Protein AF-A0A351VDF7-F1 (afdb_monomer_lite)

Sequence (121 aa):
MKLGEQGVTYLSFPPNFQTAENKAMGYVVDRQMKKLLAMVRKISVWSDLDKVEPRYFDFLAASLRAPYYSSEYDDDIRLGILKRTLQTYMFSGTVLAEEELLKNIFADAEFIPWYQYGGKP

Structure (mmCIF, N/CA/C/O backbone):
data_AF-A0A351VDF7-F1
#
_entry.id   AF-A0A351VDF7-F1
#
loop_
_atom_site.group_PDB
_atom_site.id
_atom_site.type_symbol
_atom_site.label_atom_id
_atom_site.label_alt_id
_atom_site.label_comp_id
_atom_site.label_asym_id
_atom_site.label_entity_id
_atom_site.label_seq_id
_atom_site.pdbx_PDB_ins_code
_atom_site.Cartn_x
_atom_site.Cartn_y
_atom_site.Cartn_z
_atom_site.occupancy
_atom_site.B_iso_or_equiv
_atom_site.auth_seq_id
_atom_site.auth_comp_id
_atom_site.auth_asym_id
_atom_site.auth_atom_id
_atom_site.pdbx_PDB_model_num
ATOM 1 N N . MET A 1 1 ? 20.947 14.561 -15.119 1.00 62.25 1 MET A N 1
ATOM 2 C CA . MET A 1 1 ? 20.953 13.297 -15.877 1.00 62.25 1 MET A CA 1
ATOM 3 C C . MET A 1 1 ? 20.440 12.193 -14.964 1.00 62.25 1 MET A C 1
ATOM 5 O O . MET A 1 1 ? 21.002 12.042 -13.885 1.00 62.25 1 MET A O 1
ATOM 9 N N . LYS A 1 2 ? 19.342 11.507 -15.305 1.00 73.19 2 LYS A N 1
ATOM 10 C CA . LYS A 1 2 ? 18.779 10.434 -14.460 1.00 73.19 2 LYS A CA 1
ATOM 11 C C . LYS A 1 2 ? 19.166 9.064 -15.012 1.00 73.19 2 LYS A C 1
ATOM 13 O O . LYS A 1 2 ? 19.184 8.866 -16.221 1.00 73.19 2 LYS A O 1
ATOM 18 N N . LEU A 1 3 ? 19.450 8.108 -14.127 1.00 74.00 3 LEU A N 1
ATOM 19 C CA . LEU A 1 3 ? 19.733 6.720 -14.511 1.00 74.00 3 LEU A CA 1
ATOM 20 C C . LEU A 1 3 ? 18.592 6.147 -15.373 1.00 74.00 3 LEU A C 1
ATOM 22 O O . LEU A 1 3 ? 17.420 6.252 -15.008 1.00 74.00 3 LEU A O 1
ATOM 26 N N . GLY A 1 4 ? 18.943 5.541 -16.512 1.00 73.38 4 GLY A N 1
ATOM 27 C CA . GLY A 1 4 ? 17.996 4.938 -17.459 1.00 73.38 4 GLY A CA 1
ATOM 28 C C . GLY A 1 4 ? 17.401 5.888 -18.511 1.00 73.38 4 GLY A C 1
ATOM 29 O O . GLY A 1 4 ? 16.558 5.457 -19.303 1.00 73.38 4 GLY A O 1
ATOM 30 N N . GLU A 1 5 ? 17.802 7.164 -18.546 1.00 85.19 5 GLU A N 1
ATOM 31 C CA . GLU A 1 5 ? 17.578 8.022 -19.721 1.00 85.19 5 GLU A CA 1
ATOM 32 C C . GLU A 1 5 ? 18.505 7.592 -20.873 1.00 85.19 5 GLU A C 1
ATOM 34 O O . GLU A 1 5 ? 19.576 7.034 -20.648 1.00 85.19 5 GLU A O 1
ATOM 39 N N . GLN A 1 6 ? 18.091 7.807 -22.124 1.00 79.75 6 GLN A N 1
ATOM 40 C CA . GLN A 1 6 ? 18.901 7.400 -23.275 1.00 79.75 6 GLN A CA 1
ATOM 41 C C . GLN A 1 6 ? 20.182 8.234 -23.376 1.00 79.75 6 GLN A C 1
ATOM 43 O O . GLN A 1 6 ? 20.129 9.462 -23.385 1.00 79.75 6 GLN A O 1
ATOM 48 N N . GLY A 1 7 ? 21.321 7.555 -23.515 1.00 80.06 7 GLY A N 1
ATOM 49 C CA . GLY A 1 7 ? 22.633 8.178 -23.691 1.00 80.06 7 GLY A CA 1
ATOM 50 C C . GLY A 1 7 ? 23.372 8.450 -22.381 1.00 80.06 7 GLY A C 1
ATOM 51 O O . GLY A 1 7 ? 24.498 8.939 -22.422 1.00 80.06 7 GLY A O 1
ATOM 52 N N . VAL A 1 8 ? 22.783 8.101 -21.234 1.00 86.19 8 VAL A N 1
ATOM 53 C CA . VAL A 1 8 ? 23.384 8.273 -19.902 1.00 86.19 8 VAL A CA 1
ATOM 54 C C . VAL A 1 8 ? 24.588 7.385 -19.728 1.00 86.19 8 VAL A C 1
ATOM 56 O O . VAL A 1 8 ? 25.675 7.867 -19.415 1.00 86.19 8 VAL A O 1
ATOM 59 N N . THR A 1 9 ? 24.409 6.097 -19.998 1.00 85.69 9 THR A N 1
ATOM 60 C CA . THR A 1 9 ? 25.499 5.135 -19.883 1.00 85.69 9 THR A CA 1
ATOM 61 C C . THR A 1 9 ? 26.621 5.474 -20.864 1.00 85.69 9 THR A C 1
ATOM 63 O O . THR A 1 9 ? 27.792 5.419 -20.504 1.00 85.69 9 THR A O 1
ATOM 66 N N . TYR A 1 10 ? 26.288 5.925 -22.076 1.00 86.56 10 TYR A N 1
ATOM 67 C CA . TYR A 1 10 ? 27.301 6.316 -23.058 1.00 86.56 10 TYR A CA 1
ATOM 68 C C . TYR A 1 10 ? 28.147 7.513 -22.602 1.00 86.56 10 TYR A C 1
ATOM 70 O O . TYR A 1 10 ? 29.368 7.485 -22.725 1.00 86.56 10 TYR A O 1
ATOM 78 N N . LEU A 1 11 ? 27.510 8.543 -22.037 1.00 87.31 11 LEU A N 1
ATOM 79 C CA . LEU A 1 11 ? 28.204 9.735 -21.540 1.00 87.31 11 LEU A CA 1
ATOM 80 C C . LEU A 1 11 ? 29.042 9.467 -20.282 1.00 87.31 11 LEU A C 1
ATOM 82 O O . LEU A 1 11 ? 29.935 10.251 -19.974 1.00 87.31 11 LEU A O 1
ATOM 86 N N . SER A 1 12 ? 28.784 8.361 -19.577 1.00 88.31 12 SER A N 1
ATOM 87 C CA . SER A 1 12 ? 29.611 7.925 -18.447 1.00 88.31 12 SER A CA 1
ATOM 88 C C . SER A 1 12 ? 30.922 7.249 -18.864 1.00 88.31 12 SER A C 1
ATOM 90 O O . SER A 1 12 ? 31.830 7.132 -18.041 1.00 88.31 12 SER A O 1
ATOM 92 N N . PHE A 1 13 ? 31.055 6.823 -20.127 1.00 88.31 13 PHE A N 1
ATOM 93 C CA . PHE A 1 13 ? 32.300 6.236 -20.610 1.00 88.31 13 PHE A CA 1
ATOM 94 C C . PHE A 1 13 ? 33.386 7.301 -20.816 1.00 88.31 13 PHE A C 1
ATOM 96 O O . PHE A 1 13 ? 33.097 8.400 -21.307 1.00 88.31 13 PHE A O 1
ATOM 103 N N . PRO A 1 14 ? 34.655 6.975 -20.507 1.00 90.75 14 PRO A N 1
ATOM 104 C CA . PRO A 1 14 ? 35.770 7.863 -20.797 1.00 90.75 14 PRO A CA 1
ATOM 105 C C . PRO A 1 14 ? 35.929 8.079 -22.317 1.00 90.75 14 PRO A C 1
ATOM 107 O O . PRO A 1 14 ? 35.506 7.231 -23.110 1.00 90.75 14 PRO A O 1
ATOM 110 N N . PRO A 1 15 ? 36.535 9.201 -22.754 1.00 88.44 15 PRO A N 1
ATOM 111 C CA . PRO A 1 15 ? 36.502 9.642 -24.155 1.00 88.44 15 PRO A CA 1
ATOM 112 C C . PRO A 1 15 ? 37.053 8.626 -25.165 1.00 88.44 15 PRO A C 1
ATOM 114 O O . PRO A 1 15 ? 36.575 8.538 -26.290 1.00 88.44 15 PRO A O 1
ATOM 117 N N . ASN A 1 16 ? 38.029 7.816 -24.755 1.00 91.56 16 ASN A N 1
ATOM 118 C CA . ASN A 1 16 ? 38.629 6.749 -25.560 1.00 91.56 16 ASN A CA 1
ATOM 119 C C . ASN A 1 16 ? 37.683 5.568 -25.843 1.00 91.56 16 ASN A C 1
ATOM 121 O O . ASN A 1 16 ? 37.926 4.811 -26.778 1.00 91.56 16 ASN A O 1
ATOM 125 N N . PHE A 1 17 ? 36.611 5.412 -25.065 1.00 87.81 17 PHE A N 1
ATOM 126 C CA . PHE A 1 17 ? 35.605 4.362 -25.233 1.00 87.81 17 PHE A CA 1
ATOM 127 C C . PHE A 1 17 ? 34.290 4.883 -25.833 1.00 87.81 17 PHE A C 1
ATOM 129 O O . PHE A 1 17 ? 33.327 4.128 -25.948 1.00 87.81 17 PHE A O 1
ATOM 136 N N . GLN A 1 18 ? 34.225 6.141 -26.272 1.00 88.50 18 GLN A N 1
ATOM 137 C CA . GLN A 1 18 ? 33.045 6.723 -26.921 1.00 88.50 18 GLN A CA 1
ATOM 138 C C . GLN A 1 18 ? 32.992 6.381 -28.421 1.00 88.50 18 GLN A C 1
ATOM 140 O O . GLN A 1 18 ? 33.030 7.243 -29.297 1.00 88.50 18 GLN A O 1
ATOM 145 N N . THR A 1 19 ? 32.931 5.083 -28.718 1.00 91.44 19 THR A N 1
ATOM 146 C CA . THR A 1 19 ? 32.810 4.541 -30.077 1.00 91.44 19 THR A CA 1
ATOM 147 C C . THR A 1 19 ? 31.344 4.316 -30.460 1.00 91.44 19 THR A C 1
ATOM 149 O O . THR A 1 19 ? 30.454 4.251 -29.608 1.00 91.44 19 THR A O 1
ATOM 152 N N . ALA A 1 20 ? 31.071 4.156 -31.760 1.00 88.62 20 ALA A N 1
ATOM 153 C CA . ALA A 1 20 ? 29.725 3.854 -32.253 1.00 88.62 20 ALA A CA 1
ATOM 154 C C . ALA A 1 20 ? 29.162 2.539 -31.672 1.00 88.62 20 ALA A C 1
ATOM 156 O O . ALA A 1 20 ? 27.978 2.467 -31.339 1.00 88.62 20 ALA A O 1
ATOM 157 N N . GLU A 1 21 ? 30.017 1.531 -31.480 1.00 89.44 21 GLU A N 1
ATOM 158 C CA . GLU A 1 21 ? 29.664 0.253 -30.848 1.00 89.44 21 GLU A CA 1
ATOM 159 C C . GLU A 1 21 ? 29.244 0.448 -29.386 1.00 89.44 21 GLU A C 1
ATOM 161 O O . GLU A 1 21 ? 28.168 0.010 -28.970 1.00 89.44 21 GLU A O 1
ATOM 166 N N . ASN A 1 22 ? 30.030 1.205 -28.618 1.00 90.56 22 ASN A N 1
ATOM 167 C CA . ASN A 1 22 ? 29.733 1.469 -27.212 1.00 90.56 22 ASN A CA 1
ATOM 168 C C . ASN A 1 22 ? 28.517 2.386 -27.030 1.00 90.56 22 ASN A C 1
ATOM 170 O O . ASN A 1 22 ? 27.836 2.310 -26.007 1.00 90.56 22 ASN A O 1
ATOM 174 N N . LYS A 1 23 ? 28.172 3.200 -28.035 1.00 89.50 23 LYS A N 1
ATOM 175 C CA . LYS A 1 23 ? 26.904 3.941 -28.069 1.00 89.50 23 LYS A CA 1
ATOM 176 C C . LYS A 1 23 ? 25.701 3.004 -28.166 1.00 89.50 23 LYS A C 1
ATOM 178 O O . LYS A 1 23 ? 24.723 3.196 -27.441 1.00 89.50 23 LYS A O 1
ATOM 183 N N . ALA A 1 24 ? 25.775 1.979 -29.017 1.00 89.06 24 ALA A N 1
ATOM 184 C 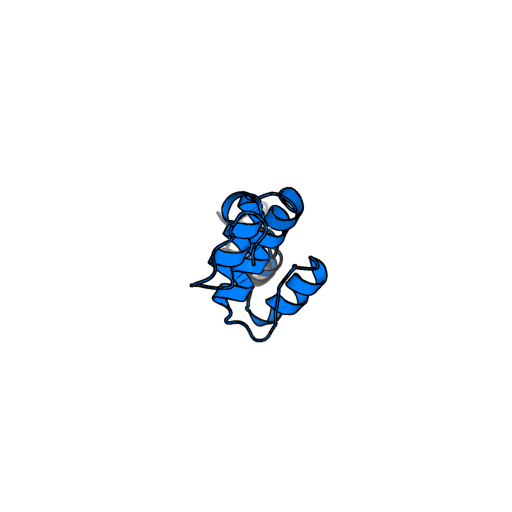CA . ALA A 1 24 ? 24.730 0.961 -29.119 1.00 89.06 24 ALA A CA 1
ATOM 185 C C . ALA A 1 24 ? 24.623 0.133 -27.826 1.00 89.06 24 ALA A C 1
ATOM 187 O O . ALA A 1 24 ? 23.517 -0.097 -27.333 1.00 89.06 24 ALA A O 1
ATOM 188 N N . MET A 1 25 ? 25.758 -0.241 -27.226 1.00 89.25 25 MET A N 1
ATOM 189 C CA . MET A 1 25 ? 25.783 -0.921 -25.928 1.00 89.25 25 MET A CA 1
ATOM 190 C C . MET A 1 25 ? 25.156 -0.058 -24.823 1.00 89.25 25 MET A C 1
ATOM 192 O O . MET A 1 25 ? 24.257 -0.521 -24.121 1.00 89.25 25 MET A O 1
ATOM 196 N N . GLY A 1 26 ? 25.566 1.209 -24.710 1.00 90.56 26 GLY A N 1
ATOM 197 C CA . GLY A 1 26 ? 25.023 2.154 -23.733 1.00 90.56 26 GLY A CA 1
ATOM 198 C C . GLY A 1 26 ? 23.509 2.322 -23.864 1.00 90.56 26 GLY A C 1
ATOM 199 O O . GLY A 1 26 ? 22.800 2.278 -22.863 1.00 90.56 26 GLY A O 1
ATOM 200 N N . TYR A 1 27 ? 22.993 2.392 -25.095 1.00 90.50 27 TYR A N 1
ATOM 201 C CA . TYR A 1 27 ? 21.552 2.434 -25.359 1.00 90.50 27 TYR A CA 1
ATOM 202 C C . TYR A 1 27 ? 20.806 1.209 -24.808 1.00 90.50 27 TYR A C 1
ATOM 204 O O . TYR A 1 27 ? 19.739 1.341 -24.198 1.00 90.50 27 TYR A O 1
ATOM 212 N N . VAL A 1 28 ? 21.346 0.003 -25.019 1.00 90.88 28 VAL A N 1
ATOM 213 C CA . VAL A 1 28 ? 20.733 -1.231 -24.509 1.00 90.88 28 VAL A CA 1
ATOM 214 C C . VAL A 1 28 ? 20.764 -1.247 -22.983 1.00 90.88 28 VAL A C 1
ATOM 216 O O . VAL A 1 28 ? 19.742 -1.565 -22.370 1.00 90.88 28 VAL A O 1
ATOM 219 N N . VAL A 1 29 ? 21.886 -0.858 -22.373 1.00 91.75 29 VAL A N 1
ATOM 220 C CA . VAL A 1 29 ? 22.029 -0.777 -20.912 1.00 91.75 29 VAL A CA 1
ATOM 221 C C . VAL A 1 29 ? 21.029 0.213 -20.323 1.00 91.75 29 VAL A C 1
ATOM 223 O O . VAL A 1 29 ? 20.277 -0.166 -19.428 1.00 91.75 29 VAL A O 1
ATOM 226 N N . ASP A 1 30 ? 20.923 1.426 -20.872 1.00 92.19 30 ASP A N 1
ATOM 227 C CA . ASP A 1 30 ? 19.955 2.436 -20.427 1.00 92.19 30 ASP A CA 1
ATOM 228 C C . ASP A 1 30 ? 18.518 1.887 -20.470 1.00 92.19 30 ASP A C 1
ATOM 230 O O . ASP A 1 30 ? 17.740 2.053 -19.525 1.00 92.19 30 ASP A O 1
ATOM 234 N N . ARG A 1 31 ? 18.168 1.149 -21.534 1.00 92.31 31 ARG A N 1
ATOM 235 C CA . ARG A 1 31 ? 16.846 0.523 -21.678 1.00 92.31 31 ARG A CA 1
ATOM 236 C C . ARG A 1 31 ? 16.588 -0.552 -20.622 1.00 92.31 31 ARG A C 1
ATOM 238 O O . ARG A 1 31 ? 15.472 -0.614 -20.100 1.00 92.31 31 ARG A O 1
ATOM 245 N N . GLN A 1 32 ? 17.567 -1.404 -20.316 1.00 92.00 32 GLN A N 1
ATOM 246 C CA . GLN A 1 32 ? 17.406 -2.419 -19.268 1.00 92.00 32 GLN A CA 1
ATOM 247 C C . GLN A 1 32 ? 17.378 -1.785 -17.877 1.00 92.00 32 GLN A C 1
ATOM 249 O O . GLN A 1 32 ? 16.524 -2.141 -17.068 1.00 92.00 32 GLN A O 1
ATOM 254 N N . MET A 1 33 ? 18.215 -0.777 -17.628 1.00 92.06 33 MET A N 1
ATOM 255 C CA . MET A 1 33 ? 18.210 -0.010 -16.384 1.00 92.06 33 MET A CA 1
ATOM 256 C C . MET A 1 33 ? 16.865 0.668 -16.146 1.00 92.06 33 MET A C 1
ATOM 258 O O . MET A 1 33 ? 16.335 0.605 -15.040 1.00 92.06 33 MET A O 1
ATOM 262 N N . LYS A 1 34 ? 16.241 1.234 -17.183 1.00 91.12 34 LYS A N 1
ATOM 263 C CA . LYS A 1 34 ? 14.891 1.803 -17.076 1.00 91.12 34 LYS A CA 1
ATOM 264 C C . LYS A 1 34 ? 13.850 0.763 -16.648 1.00 91.12 34 LYS A C 1
ATOM 266 O O . LYS A 1 34 ? 12.993 1.067 -15.818 1.00 91.12 34 LYS A O 1
ATOM 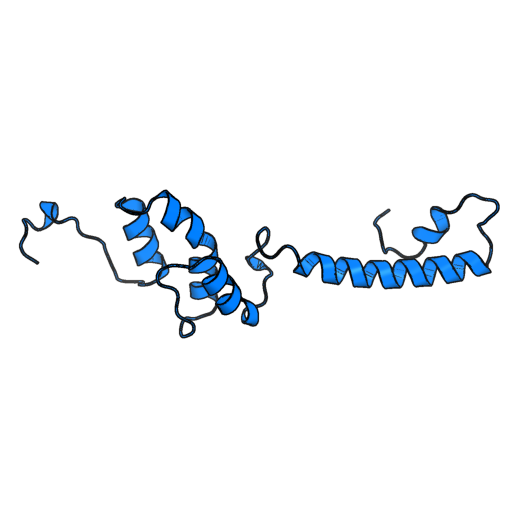271 N N . LYS A 1 35 ? 13.922 -0.462 -17.183 1.00 91.44 35 LYS A N 1
ATOM 272 C CA . LYS A 1 35 ? 13.033 -1.565 -16.774 1.00 91.44 35 LYS A CA 1
ATOM 273 C C . LYS A 1 35 ? 13.297 -1.995 -15.333 1.00 91.44 35 LYS A C 1
ATOM 275 O O . LYS A 1 35 ? 12.347 -2.150 -14.572 1.00 91.44 35 LYS A O 1
ATOM 280 N N . LEU A 1 36 ? 14.567 -2.136 -14.954 1.00 91.75 36 LEU A N 1
ATOM 281 C CA . LEU A 1 36 ? 14.962 -2.494 -13.595 1.00 91.75 36 LEU A CA 1
ATOM 282 C C . LEU A 1 36 ? 14.464 -1.453 -12.588 1.00 91.75 36 LEU A C 1
ATOM 284 O O . LEU A 1 36 ? 13.833 -1.810 -11.602 1.00 91.75 36 LEU A O 1
ATOM 288 N N . LEU A 1 37 ? 14.656 -0.162 -12.868 1.00 89.19 37 LEU A N 1
ATOM 289 C CA . LEU A 1 37 ? 14.177 0.923 -12.010 1.00 89.19 37 LEU A CA 1
ATOM 290 C C . LEU A 1 37 ? 12.650 0.924 -11.863 1.00 89.19 37 LEU A C 1
ATOM 292 O O . LEU A 1 37 ? 12.141 1.246 -10.791 1.00 89.19 37 LEU A O 1
ATOM 296 N N . ALA A 1 38 ? 11.909 0.542 -12.906 1.00 87.00 38 ALA A N 1
ATOM 297 C CA . ALA A 1 38 ? 10.460 0.379 -12.811 1.00 87.00 38 ALA A CA 1
ATOM 298 C C . ALA A 1 38 ? 10.067 -0.774 -11.868 1.00 87.00 38 ALA A C 1
ATOM 300 O O . ALA A 1 38 ? 9.102 -0.640 -11.120 1.00 87.00 38 ALA A O 1
ATOM 301 N N . MET A 1 39 ? 10.827 -1.875 -11.861 1.00 85.56 39 MET A N 1
ATOM 302 C CA . MET A 1 39 ? 10.618 -2.990 -10.929 1.00 85.56 39 MET A CA 1
ATOM 303 C C . MET A 1 39 ? 11.019 -2.625 -9.498 1.00 85.56 39 MET A C 1
ATOM 305 O O . MET A 1 39 ? 10.281 -2.924 -8.566 1.00 85.56 39 MET A O 1
ATOM 309 N N . VAL A 1 40 ? 12.137 -1.916 -9.318 1.00 86.50 40 VAL A N 1
ATOM 310 C CA . VAL A 1 40 ? 12.630 -1.476 -8.002 1.00 86.50 40 VAL A CA 1
ATOM 311 C C . VAL A 1 40 ? 11.605 -0.603 -7.280 1.00 86.50 40 VAL A C 1
ATOM 313 O O . VAL A 1 40 ? 11.433 -0.739 -6.073 1.00 86.50 40 VAL A O 1
ATOM 316 N N . ARG A 1 41 ? 10.843 0.228 -8.004 1.00 80.25 41 ARG A N 1
ATOM 317 C CA . ARG A 1 41 ? 9.746 1.010 -7.403 1.00 80.25 41 ARG A CA 1
ATOM 318 C C . ARG A 1 41 ? 8.687 0.141 -6.720 1.00 80.25 41 ARG A C 1
ATOM 320 O O . ARG A 1 41 ? 8.087 0.601 -5.759 1.00 80.25 41 ARG A O 1
ATOM 327 N N . LYS A 1 42 ? 8.488 -1.103 -7.169 1.00 77.25 42 LYS A N 1
ATOM 328 C CA . LYS A 1 42 ? 7.546 -2.053 -6.555 1.00 77.25 42 LYS A CA 1
ATOM 329 C C . LYS A 1 42 ? 8.088 -2.719 -5.285 1.00 77.25 42 LYS A C 1
ATOM 331 O O . LYS A 1 42 ? 7.313 -3.311 -4.549 1.00 77.25 42 LYS A O 1
ATOM 336 N N . ILE A 1 43 ? 9.396 -2.635 -5.022 1.00 78.25 43 ILE A N 1
ATOM 337 C CA . ILE A 1 43 ? 10.032 -3.215 -3.823 1.00 78.25 43 ILE A CA 1
ATOM 338 C C . ILE A 1 43 ? 9.744 -2.364 -2.580 1.00 78.25 43 ILE A C 1
ATOM 340 O O . ILE A 1 43 ? 9.756 -2.872 -1.463 1.00 78.25 43 ILE A O 1
ATOM 344 N N . SER A 1 44 ? 9.444 -1.076 -2.764 1.00 69.31 44 SER A N 1
ATOM 345 C CA . SER A 1 44 ? 9.192 -0.114 -1.686 1.00 69.31 44 SER A CA 1
ATOM 346 C C . SER A 1 44 ? 7.810 -0.282 -1.033 1.00 69.31 44 SER A C 1
ATOM 348 O O . SER A 1 44 ? 7.112 0.697 -0.783 1.00 69.31 44 SER A O 1
ATOM 350 N N . VAL A 1 45 ? 7.413 -1.523 -0.755 1.00 69.75 45 VAL A N 1
ATOM 351 C CA . VAL A 1 45 ? 6.080 -1.899 -0.272 1.00 69.75 45 VAL A CA 1
ATOM 352 C C . VAL A 1 45 ? 5.743 -1.231 1.066 1.00 69.75 45 VAL A C 1
ATOM 354 O O . VAL A 1 45 ? 4.611 -0.816 1.278 1.00 69.75 45 VAL A O 1
ATOM 357 N N . TRP A 1 46 ? 6.736 -1.066 1.947 1.00 67.38 46 TRP A N 1
ATOM 358 C CA . TRP A 1 46 ? 6.540 -0.493 3.284 1.00 67.38 46 TRP A CA 1
ATOM 359 C C . TRP A 1 46 ? 6.622 1.031 3.336 1.00 67.38 46 TRP A C 1
ATOM 361 O O . TRP A 1 46 ? 6.048 1.641 4.232 1.00 67.38 46 TRP A O 1
ATOM 371 N N . SER A 1 47 ? 7.343 1.657 2.403 1.00 76.12 47 SER A N 1
ATOM 372 C CA . SER A 1 47 ? 7.494 3.120 2.381 1.00 76.12 47 SER A CA 1
ATOM 373 C C . SER A 1 47 ? 6.411 3.811 1.555 1.00 76.12 47 SER A C 1
ATOM 375 O O . SER A 1 47 ? 6.222 5.013 1.705 1.00 76.12 47 SER A O 1
ATOM 377 N N . ASP A 1 48 ? 5.725 3.076 0.675 1.00 83.69 48 ASP A N 1
ATOM 378 C CA . ASP A 1 48 ? 4.726 3.616 -0.250 1.00 83.69 48 ASP A CA 1
ATOM 379 C C . ASP A 1 48 ? 3.565 2.627 -0.446 1.00 83.69 48 ASP A C 1
ATOM 381 O O . ASP A 1 48 ? 3.355 2.080 -1.531 1.00 83.69 48 ASP A O 1
ATOM 385 N N . LEU A 1 49 ? 2.822 2.383 0.640 1.00 86.00 49 LEU A N 1
ATOM 386 C CA . LEU A 1 49 ? 1.643 1.506 0.654 1.00 86.00 49 LEU A CA 1
ATOM 387 C C . LEU A 1 49 ? 0.565 1.951 -0.352 1.00 86.00 49 LEU A C 1
ATOM 389 O O . LEU A 1 49 ? -0.153 1.108 -0.875 1.00 86.00 49 LEU A O 1
ATOM 393 N N . ASP A 1 50 ? 0.493 3.246 -0.680 1.00 86.12 50 ASP A N 1
ATOM 394 C CA . ASP A 1 50 ? -0.461 3.810 -1.649 1.00 86.12 50 ASP A CA 1
ATOM 395 C C . ASP A 1 50 ? -0.279 3.292 -3.079 1.00 86.12 50 ASP A C 1
ATOM 397 O O . ASP A 1 50 ? -1.220 3.296 -3.870 1.00 86.12 50 ASP A O 1
ATOM 401 N N . LYS A 1 51 ? 0.933 2.856 -3.437 1.00 84.50 51 LYS A N 1
ATOM 402 C CA . LYS A 1 51 ? 1.234 2.335 -4.781 1.00 84.50 51 LYS A CA 1
ATOM 403 C C . LYS A 1 51 ? 1.243 0.813 -4.853 1.00 84.50 51 LYS A C 1
ATOM 405 O O . LYS A 1 51 ? 1.583 0.257 -5.902 1.00 84.50 51 LYS A O 1
ATOM 410 N N . VAL A 1 52 ? 0.915 0.134 -3.758 1.00 87.00 52 VAL A N 1
ATOM 411 C CA . VAL A 1 52 ? 0.872 -1.325 -3.710 1.00 87.00 52 VAL A CA 1
ATOM 412 C C . VAL A 1 52 ? -0.396 -1.816 -4.400 1.00 87.00 52 VAL A C 1
ATOM 414 O O . VAL A 1 52 ? -1.490 -1.321 -4.162 1.00 87.00 52 VAL A O 1
ATOM 417 N N . GLU A 1 53 ? -0.246 -2.808 -5.275 1.00 88.38 53 GLU A N 1
ATOM 418 C CA . GLU A 1 53 ? -1.384 -3.409 -5.970 1.00 88.38 53 GLU A CA 1
ATOM 419 C C . GLU A 1 53 ? -2.250 -4.221 -4.975 1.00 88.38 53 GLU A C 1
ATOM 421 O O . GLU A 1 53 ? -1.682 -5.033 -4.235 1.00 88.38 53 GLU A O 1
ATOM 426 N N . PRO A 1 54 ? -3.596 -4.099 -4.990 1.00 89.88 54 PRO A N 1
ATOM 427 C CA . PRO A 1 54 ? -4.474 -4.713 -3.980 1.00 89.88 54 PRO A CA 1
ATOM 428 C C . PRO A 1 54 ? -4.333 -6.227 -3.803 1.00 89.88 54 PRO A C 1
ATOM 430 O O . PRO A 1 54 ? -4.513 -6.763 -2.712 1.00 89.88 54 PRO A O 1
ATOM 433 N N . ARG A 1 55 ? -3.904 -6.937 -4.855 1.00 90.81 55 ARG A N 1
ATOM 434 C CA . ARG A 1 55 ? -3.596 -8.378 -4.801 1.00 90.81 55 ARG A CA 1
ATOM 435 C C . ARG A 1 55 ? -2.543 -8.765 -3.753 1.00 90.81 55 ARG A C 1
ATOM 437 O O . ARG A 1 55 ? -2.423 -9.941 -3.428 1.00 90.81 55 ARG A O 1
ATOM 444 N N . TYR A 1 56 ? -1.745 -7.812 -3.271 1.00 90.44 56 TYR A N 1
ATOM 445 C CA . TYR A 1 56 ? -0.717 -8.042 -2.255 1.00 90.44 56 TYR A CA 1
ATOM 446 C C . TYR A 1 56 ? -1.174 -7.698 -0.833 1.00 90.44 56 TYR A C 1
ATOM 448 O O . TYR A 1 56 ? -0.441 -7.993 0.110 1.00 90.44 56 TYR A O 1
ATOM 456 N N . PHE A 1 57 ? -2.361 -7.112 -0.648 1.00 92.56 57 PHE A N 1
ATOM 457 C CA . PHE A 1 57 ? -2.822 -6.665 0.668 1.00 92.56 57 PHE A CA 1
ATOM 458 C C . PHE A 1 57 ? -2.955 -7.815 1.667 1.00 92.56 57 PHE A C 1
ATOM 460 O O . PHE A 1 57 ? -2.497 -7.675 2.796 1.00 92.56 57 PHE A O 1
ATOM 467 N N . ASP A 1 58 ? -3.460 -8.979 1.248 1.00 93.31 58 ASP A N 1
ATOM 468 C CA . ASP A 1 58 ? -3.602 -10.137 2.145 1.00 93.31 58 ASP A CA 1
ATOM 469 C C . ASP A 1 58 ? -2.248 -10.668 2.626 1.00 93.31 58 ASP A C 1
ATOM 471 O O . ASP A 1 58 ? -2.067 -10.978 3.804 1.00 93.31 58 ASP A O 1
ATOM 475 N N . PHE A 1 59 ? -1.261 -10.717 1.728 1.00 92.31 59 PHE A N 1
ATOM 476 C CA . PHE A 1 59 ? 0.101 -11.115 2.082 1.00 92.31 59 PHE A CA 1
ATOM 477 C C . PHE A 1 59 ? 0.735 -10.126 3.063 1.00 92.31 59 PHE A C 1
ATOM 479 O O . PHE A 1 59 ? 1.408 -10.537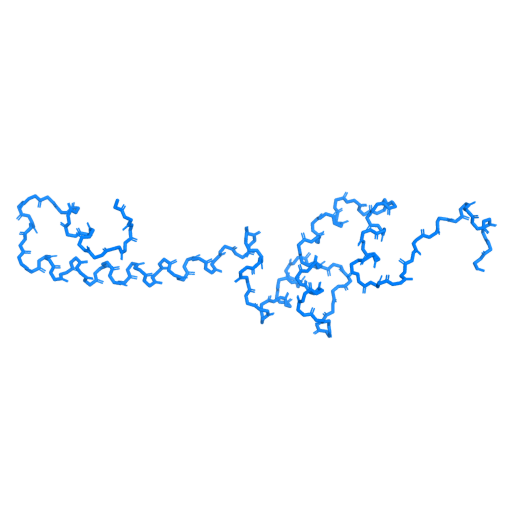 4.012 1.00 92.31 59 PHE A O 1
ATOM 486 N N . LEU A 1 60 ? 0.499 -8.827 2.866 1.00 91.31 60 LEU A N 1
ATOM 487 C CA . LEU A 1 60 ? 0.997 -7.795 3.769 1.00 91.31 60 LEU A CA 1
ATOM 488 C C . LEU A 1 60 ? 0.317 -7.859 5.130 1.00 91.31 60 LEU A C 1
ATOM 490 O O . LEU A 1 60 ? 1.014 -7.836 6.145 1.00 91.31 60 LEU A O 1
ATOM 494 N N . ALA A 1 61 ? -1.002 -8.029 5.154 1.00 92.94 61 ALA A N 1
ATOM 495 C CA . ALA A 1 61 ? -1.773 -8.188 6.377 1.00 92.94 61 ALA A CA 1
ATOM 496 C C . ALA A 1 61 ? -1.282 -9.394 7.179 1.00 92.94 61 ALA A C 1
ATOM 498 O O . ALA A 1 61 ? -1.037 -9.273 8.378 1.00 92.94 61 ALA A O 1
ATOM 499 N N . ALA A 1 62 ? -1.034 -10.528 6.516 1.00 93.38 62 ALA A N 1
ATOM 500 C CA . ALA A 1 62 ? -0.462 -11.710 7.151 1.00 93.38 62 ALA A CA 1
ATOM 501 C C . ALA A 1 62 ? 0.947 -11.445 7.710 1.00 93.38 62 ALA A C 1
ATOM 503 O O . ALA A 1 62 ? 1.249 -11.836 8.838 1.00 93.38 62 ALA A O 1
ATOM 504 N N . SER A 1 63 ? 1.802 -10.743 6.957 1.00 90.56 63 SER A N 1
ATOM 505 C CA . SER A 1 63 ? 3.170 -10.435 7.394 1.00 90.56 63 SER A CA 1
ATOM 506 C C . SER A 1 63 ? 3.224 -9.483 8.596 1.00 90.56 63 SER A C 1
ATOM 508 O O . SER A 1 63 ? 4.054 -9.669 9.483 1.00 90.56 63 SER A O 1
ATOM 510 N N . LEU A 1 64 ? 2.307 -8.51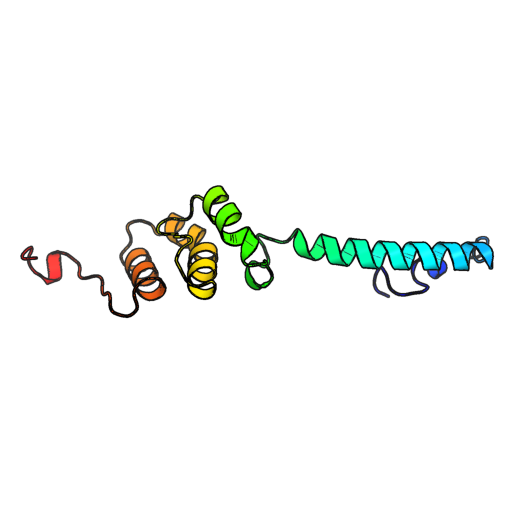1 8.663 1.00 89.19 64 LEU A N 1
ATOM 511 C CA . LEU A 1 64 ? 2.184 -7.576 9.782 1.00 89.19 64 LEU A CA 1
ATOM 512 C C . LEU A 1 64 ? 1.347 -8.122 10.939 1.00 89.19 64 LEU A C 1
ATOM 514 O O . LEU A 1 64 ? 1.306 -7.501 12.000 1.00 89.19 64 LEU A O 1
ATOM 518 N N . ARG A 1 65 ? 0.647 -9.244 10.730 1.00 92.25 65 ARG A N 1
ATOM 519 C CA . ARG A 1 65 ? -0.434 -9.708 11.608 1.00 92.25 65 ARG A CA 1
ATOM 520 C C . ARG A 1 65 ? -1.428 -8.573 11.860 1.00 92.25 65 ARG A C 1
ATOM 522 O O . ARG A 1 65 ? -1.696 -8.223 13.004 1.00 92.25 65 ARG A O 1
ATOM 529 N N . ALA A 1 66 ? -1.891 -7.938 10.786 1.00 90.56 66 ALA A N 1
ATOM 530 C CA . ALA A 1 66 ? -2.761 -6.775 10.870 1.00 90.56 66 ALA A CA 1
ATOM 531 C C . ALA A 1 66 ? -4.048 -7.129 11.640 1.00 90.56 66 ALA A C 1
ATOM 533 O O . ALA A 1 66 ? -4.784 -8.024 11.212 1.00 90.56 66 ALA A O 1
ATOM 534 N N . PRO A 1 67 ? -4.316 -6.480 12.786 1.00 85.69 67 PRO A N 1
ATOM 535 C CA . PRO A 1 67 ? -5.497 -6.781 13.576 1.00 85.69 67 PRO A CA 1
ATOM 536 C C . PRO A 1 67 ? -6.754 -6.311 12.833 1.00 85.69 67 PRO A C 1
ATOM 538 O O . PRO A 1 67 ? -6.723 -5.313 12.115 1.00 85.69 67 PRO A O 1
ATOM 541 N N . TYR A 1 68 ? -7.860 -7.038 13.013 1.00 85.19 68 TYR A N 1
ATOM 542 C CA . TYR A 1 68 ? -9.184 -6.732 12.441 1.00 85.19 68 TYR A CA 1
ATOM 543 C C . TYR A 1 68 ? -9.274 -6.730 10.908 1.00 85.19 68 TYR A C 1
ATOM 545 O O . TYR A 1 68 ? -10.309 -6.362 10.361 1.00 85.19 68 TYR A O 1
ATOM 553 N N . TYR A 1 69 ? -8.224 -7.159 10.210 1.00 91.50 69 TYR A N 1
ATOM 554 C CA . TYR A 1 69 ? -8.207 -7.261 8.758 1.00 91.50 69 TYR A CA 1
ATOM 555 C C . TYR A 1 69 ? -9.084 -8.420 8.255 1.00 91.50 69 TYR A C 1
ATOM 557 O O . TYR A 1 69 ? -9.008 -9.532 8.779 1.00 91.50 69 TYR A O 1
ATOM 565 N N . SER A 1 70 ? -9.857 -8.176 7.193 1.00 91.12 70 SER A N 1
ATOM 566 C CA . SER A 1 70 ? -10.594 -9.195 6.438 1.00 91.12 70 SER A CA 1
ATOM 567 C C . SER A 1 70 ? -10.362 -9.012 4.939 1.00 91.12 70 SER A C 1
ATOM 569 O O . SER A 1 70 ? -10.337 -7.885 4.441 1.00 91.12 70 SER A O 1
ATOM 571 N N . SER A 1 71 ? -10.222 -10.122 4.210 1.00 91.75 71 SER A N 1
ATOM 572 C CA . SER A 1 71 ? -10.125 -10.119 2.743 1.00 91.75 71 SER A CA 1
ATOM 573 C C . SER A 1 71 ? -11.454 -9.788 2.053 1.00 91.75 71 SER A C 1
ATOM 575 O O . SER A 1 71 ? -11.461 -9.566 0.848 1.00 91.75 71 SER A O 1
ATOM 577 N N . GLU A 1 72 ? -12.563 -9.762 2.798 1.00 92.38 72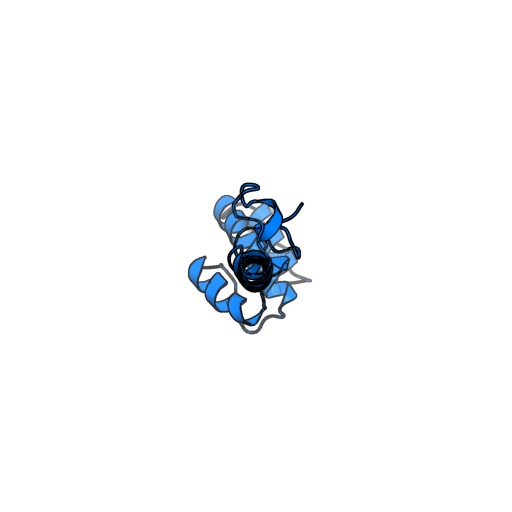 GLU A N 1
ATOM 578 C CA . GLU A 1 72 ? -13.897 -9.407 2.288 1.00 92.38 72 GLU A CA 1
ATOM 579 C C . GLU A 1 72 ? -14.136 -7.893 2.222 1.00 92.38 72 GLU A C 1
ATOM 581 O O . GLU A 1 72 ? -15.122 -7.456 1.636 1.00 92.38 72 GLU A O 1
ATOM 586 N N . TYR A 1 73 ? -13.263 -7.089 2.831 1.00 90.50 73 TYR A N 1
ATOM 587 C CA . TYR A 1 73 ? -13.395 -5.636 2.821 1.00 90.50 73 TYR A CA 1
ATOM 588 C C . TYR A 1 73 ? -13.011 -5.023 1.474 1.00 90.50 73 TYR A C 1
ATOM 590 O O . TYR A 1 73 ? -12.191 -5.568 0.734 1.00 90.50 73 TYR A O 1
ATOM 598 N N . ASP A 1 74 ? -13.538 -3.828 1.209 1.00 92.06 74 ASP A N 1
ATOM 599 C CA . ASP A 1 74 ? -13.122 -3.017 0.069 1.00 92.06 74 ASP A CA 1
ATOM 600 C C . ASP A 1 74 ? -11.639 -2.628 0.166 1.00 92.06 74 ASP A C 1
ATOM 602 O O . ASP A 1 74 ? -11.073 -2.474 1.256 1.00 92.06 74 ASP A O 1
ATOM 606 N N . ASP A 1 75 ? -11.001 -2.431 -0.989 1.00 92.38 75 ASP A N 1
ATOM 607 C CA . ASP A 1 75 ? -9.562 -2.154 -1.081 1.00 92.38 75 ASP A CA 1
ATOM 608 C C . ASP A 1 75 ? -9.137 -0.905 -0.290 1.00 92.38 75 ASP A C 1
ATOM 610 O O . ASP A 1 75 ? -8.056 -0.896 0.304 1.00 92.38 75 ASP A O 1
ATOM 614 N N . ASP A 1 76 ? -10.002 0.109 -0.199 1.00 89.81 76 ASP A N 1
ATOM 615 C CA . ASP A 1 76 ? -9.748 1.323 0.584 1.00 89.81 76 ASP A CA 1
ATOM 616 C C . ASP A 1 76 ? -9.675 1.032 2.092 1.00 89.81 76 ASP A C 1
ATOM 618 O O . ASP A 1 76 ? -8.766 1.505 2.782 1.00 89.81 76 ASP A O 1
ATOM 622 N N . ILE A 1 77 ? -10.585 0.195 2.605 1.00 89.75 77 ILE A N 1
ATOM 623 C CA . ILE A 1 77 ? -10.600 -0.226 4.014 1.00 89.75 77 ILE A CA 1
ATOM 624 C C . ILE A 1 77 ? -9.373 -1.096 4.301 1.00 89.75 77 ILE A C 1
ATOM 626 O O . ILE A 1 77 ? -8.667 -0.878 5.290 1.00 89.75 77 ILE A O 1
ATOM 630 N N . ARG A 1 78 ? -9.061 -2.045 3.409 1.00 91.88 78 ARG A N 1
ATOM 631 C CA . ARG A 1 78 ? -7.883 -2.923 3.518 1.00 91.88 78 ARG A CA 1
ATOM 632 C C . ARG A 1 78 ? -6.590 -2.114 3.587 1.00 91.88 78 ARG A C 1
ATOM 634 O O . ARG A 1 78 ? -5.766 -2.345 4.475 1.00 91.88 78 ARG A O 1
ATOM 641 N N . LEU A 1 79 ? -6.426 -1.135 2.698 1.00 91.56 79 LEU A N 1
ATOM 642 C CA . LEU A 1 79 ? -5.276 -0.234 2.695 1.00 91.56 79 LEU A CA 1
ATOM 643 C C . LEU A 1 79 ? -5.220 0.626 3.967 1.00 91.56 79 LEU A C 1
ATOM 645 O O . LEU A 1 79 ? -4.144 0.799 4.547 1.00 91.56 79 LEU A O 1
ATOM 649 N N . GLY A 1 80 ? -6.367 1.135 4.428 1.00 90.25 80 GLY A N 1
ATOM 650 C CA . GLY A 1 80 ? -6.483 1.898 5.672 1.00 90.25 80 GLY A CA 1
ATOM 651 C C . GLY A 1 80 ? -6.001 1.114 6.896 1.00 90.25 80 GLY A C 1
ATOM 652 O O . GLY A 1 80 ? -5.182 1.621 7.670 1.00 90.25 80 GLY A O 1
ATOM 653 N N . ILE A 1 81 ? -6.431 -0.146 7.027 1.00 89.94 81 ILE A N 1
ATOM 654 C CA . ILE A 1 81 ? -5.992 -1.054 8.098 1.00 89.94 81 ILE A CA 1
ATOM 655 C C . ILE A 1 81 ? -4.479 -1.302 8.010 1.00 89.94 81 ILE A C 1
ATOM 657 O O . ILE A 1 81 ? -3.772 -1.177 9.016 1.00 89.94 81 ILE A O 1
ATOM 661 N N . LEU A 1 82 ? -3.943 -1.595 6.818 1.00 90.69 82 LEU A N 1
ATOM 662 C CA . LEU A 1 82 ? -2.507 -1.843 6.632 1.00 90.69 82 LEU A CA 1
ATOM 663 C C . LEU A 1 82 ? -1.645 -0.648 7.059 1.00 90.69 82 LEU A C 1
ATOM 665 O O . LEU A 1 82 ? -0.651 -0.825 7.763 1.00 90.69 82 LEU A O 1
ATOM 669 N N . LYS A 1 83 ? -2.043 0.575 6.693 1.00 89.44 83 LYS A N 1
ATOM 670 C CA . LYS A 1 83 ? -1.320 1.802 7.065 1.00 89.44 83 LYS A CA 1
ATOM 671 C C . LYS A 1 83 ? -1.301 2.054 8.571 1.00 89.44 83 LYS A C 1
ATOM 673 O O . LYS A 1 83 ? -0.300 2.533 9.101 1.00 89.44 83 LYS A O 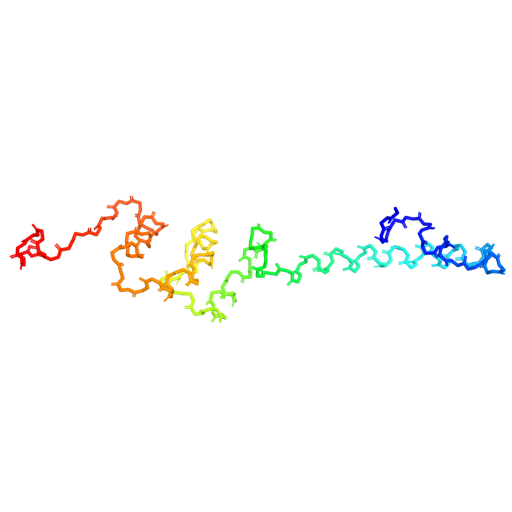1
ATOM 678 N N . ARG A 1 84 ? -2.397 1.737 9.261 1.00 86.38 84 ARG A N 1
ATOM 679 C CA . ARG A 1 84 ? -2.559 2.002 10.699 1.00 86.38 84 ARG A CA 1
ATOM 680 C C . ARG A 1 84 ? -2.082 0.865 11.588 1.00 86.38 84 ARG A C 1
ATOM 682 O O . ARG A 1 84 ? -1.879 1.092 12.773 1.00 86.38 84 ARG A O 1
ATOM 689 N N . THR A 1 85 ? -1.819 -0.320 11.038 1.00 88.81 85 THR A N 1
ATOM 690 C CA . THR A 1 85 ? -1.458 -1.522 11.810 1.00 88.81 85 THR A CA 1
ATOM 691 C C . THR A 1 85 ? -0.365 -1.263 12.858 1.00 88.81 85 THR A C 1
ATOM 693 O O . THR A 1 85 ? -0.517 -1.646 14.016 1.00 88.81 85 THR A O 1
ATOM 696 N N . LEU A 1 86 ? 0.717 -0.559 12.502 1.00 87.25 86 LEU A N 1
ATOM 697 C CA . LEU A 1 86 ? 1.786 -0.230 13.457 1.00 87.25 86 LEU A CA 1
ATOM 698 C C . LEU A 1 86 ? 1.332 0.754 14.546 1.00 87.25 86 LEU A C 1
ATOM 700 O O . LEU A 1 86 ? 1.718 0.599 15.701 1.00 87.25 86 LEU A O 1
ATOM 704 N N . GLN A 1 87 ? 0.498 1.741 14.206 1.00 85.69 87 GLN A N 1
ATOM 705 C CA . GLN A 1 87 ? -0.085 2.666 15.185 1.00 85.69 87 GLN A CA 1
ATOM 706 C C . GLN A 1 87 ? -1.016 1.938 16.151 1.00 85.69 87 GLN A C 1
ATOM 708 O O . GLN A 1 87 ? -0.926 2.159 17.356 1.00 85.69 87 GLN A O 1
ATOM 713 N N . THR A 1 88 ? -1.833 1.011 15.650 1.00 84.81 88 THR A N 1
ATOM 714 C CA . THR A 1 88 ? -2.685 0.161 16.485 1.00 84.81 88 THR A CA 1
ATOM 715 C C . THR A 1 88 ? -1.856 -0.617 17.500 1.00 84.81 88 THR A C 1
ATOM 717 O O . THR A 1 88 ? -2.213 -0.646 18.672 1.00 84.81 88 THR A O 1
ATOM 720 N N . TYR A 1 89 ? -0.711 -1.177 17.098 1.00 87.56 89 TYR A N 1
ATOM 721 C CA . TYR A 1 89 ? 0.193 -1.841 18.040 1.00 87.56 89 TYR A CA 1
ATOM 722 C C . TYR A 1 89 ? 0.808 -0.885 19.069 1.00 87.56 89 TYR A C 1
ATOM 724 O O . TYR A 1 89 ? 0.910 -1.247 20.238 1.00 87.56 89 TYR A O 1
ATOM 732 N N . MET A 1 90 ? 1.198 0.329 18.666 1.00 87.12 90 MET A N 1
ATOM 733 C CA . MET A 1 90 ? 1.792 1.315 19.581 1.00 87.12 90 MET A CA 1
ATOM 734 C C . MET A 1 90 ? 0.813 1.812 20.648 1.00 87.12 90 MET A C 1
ATOM 736 O O . MET A 1 90 ? 1.215 2.043 21.785 1.00 87.12 90 MET A O 1
ATOM 740 N N . PHE A 1 91 ? -0.454 1.991 20.280 1.00 84.56 91 PHE A N 1
ATOM 741 C CA . PHE A 1 91 ? -1.467 2.607 21.139 1.00 84.56 91 PHE A CA 1
ATOM 742 C C . PHE A 1 91 ? -2.511 1.610 21.656 1.00 84.56 91 PHE A C 1
ATOM 744 O O . PHE A 1 91 ? -3.512 2.023 22.243 1.00 84.56 91 PHE A O 1
ATOM 751 N N . SER A 1 92 ? -2.295 0.308 21.451 1.00 82.00 92 SER A N 1
ATOM 752 C CA . SER A 1 92 ? -3.209 -0.743 21.896 1.00 82.00 92 SER A CA 1
ATOM 753 C C . SER A 1 92 ? -3.523 -0.598 23.388 1.00 82.00 92 SER A C 1
ATOM 755 O O . SER A 1 92 ? -2.617 -0.524 24.216 1.00 82.00 92 SER A O 1
ATOM 757 N N . GLY A 1 93 ? -4.813 -0.573 23.731 1.00 79.19 93 GLY A N 1
ATOM 758 C CA . GLY A 1 93 ? -5.291 -0.349 25.101 1.00 79.19 93 GLY A CA 1
ATOM 759 C C . GLY A 1 93 ? -5.525 1.121 25.471 1.00 79.19 93 GLY A C 1
ATOM 760 O O . GLY A 1 93 ? -5.849 1.411 26.620 1.00 79.19 93 GLY A O 1
ATOM 761 N N . THR A 1 94 ? -5.380 2.051 24.524 1.00 85.12 94 THR A N 1
ATOM 762 C CA . THR A 1 94 ? -5.817 3.444 24.685 1.00 85.12 94 THR A CA 1
ATOM 763 C C . THR A 1 94 ? -7.153 3.680 23.985 1.00 85.12 94 THR A C 1
ATOM 765 O O . THR A 1 94 ? -7.418 3.104 22.932 1.00 85.12 94 THR A O 1
ATOM 768 N N . VAL A 1 95 ? -7.954 4.599 24.530 1.00 82.50 95 VAL A N 1
ATOM 769 C CA . VAL A 1 95 ? -9.227 5.030 23.924 1.00 82.50 95 VAL A CA 1
ATOM 770 C C . VAL A 1 95 ? -9.013 5.563 22.503 1.00 82.50 95 VAL A C 1
ATOM 772 O O . VAL A 1 95 ? -9.795 5.272 21.608 1.00 82.50 95 VAL A O 1
ATOM 775 N N . LEU A 1 96 ? -7.905 6.278 22.272 1.00 79.69 96 LEU A N 1
ATOM 776 C CA . LEU A 1 96 ? -7.555 6.807 20.954 1.00 79.69 96 LEU A CA 1
ATOM 777 C C . LEU A 1 96 ? -7.422 5.693 19.906 1.00 79.69 96 LEU A C 1
ATOM 779 O O . LEU A 1 96 ? -7.938 5.831 18.801 1.00 79.69 96 LEU A O 1
ATOM 783 N N . ALA A 1 97 ? -6.745 4.593 20.248 1.00 78.25 97 ALA A N 1
ATOM 784 C CA . ALA A 1 97 ? -6.566 3.477 19.326 1.00 78.25 97 ALA A CA 1
ATOM 785 C C . ALA A 1 97 ? -7.889 2.782 18.990 1.00 78.25 97 ALA A C 1
ATOM 787 O O . ALA A 1 97 ? -8.098 2.404 17.839 1.00 78.25 97 ALA A O 1
ATOM 788 N N . GLU A 1 98 ? -8.774 2.622 19.976 1.00 78.56 98 GLU A N 1
ATOM 789 C CA . GLU A 1 98 ? -10.092 2.015 19.772 1.00 78.56 98 GLU A CA 1
ATOM 790 C C . GLU A 1 98 ? -11.014 2.915 18.946 1.00 78.56 98 GLU A C 1
ATOM 792 O O . GLU A 1 98 ? -11.628 2.441 17.993 1.00 78.56 98 GLU A O 1
ATOM 797 N N . GLU A 1 99 ? -11.058 4.219 19.227 1.00 81.88 99 GLU A N 1
ATOM 798 C CA . GLU A 1 99 ? -11.829 5.168 18.420 1.00 81.88 99 GLU A CA 1
ATOM 799 C C . GLU A 1 99 ? -11.342 5.231 16.971 1.00 81.88 99 GLU A C 1
ATOM 801 O O . GLU A 1 99 ? -12.154 5.251 16.045 1.00 81.88 99 GLU A O 1
ATOM 806 N N . GLU A 1 100 ? -10.024 5.286 16.755 1.00 76.50 100 GLU A N 1
ATOM 807 C CA . GLU A 1 100 ? -9.474 5.277 15.403 1.00 76.50 100 GLU A CA 1
ATOM 808 C C . GLU A 1 100 ? -9.800 3.971 14.683 1.00 76.50 100 GLU A C 1
ATOM 810 O O . GLU A 1 100 ? -10.175 4.004 13.513 1.00 76.50 100 GLU A O 1
ATOM 815 N N . LEU A 1 101 ? -9.687 2.823 15.353 1.00 77.25 101 LEU A N 1
ATOM 816 C CA . LEU A 1 101 ? -10.050 1.540 14.763 1.00 77.25 101 LEU A CA 1
ATOM 817 C C . LEU A 1 101 ? -11.518 1.533 14.318 1.00 77.25 101 LEU A C 1
ATOM 819 O O . LEU A 1 101 ? -11.806 1.223 13.160 1.00 77.25 101 LEU A O 1
ATOM 823 N N . LEU A 1 102 ? -12.428 1.894 15.226 1.00 80.00 102 LEU A N 1
ATOM 824 C CA . LEU A 1 102 ? -13.863 1.870 14.970 1.00 80.00 102 LEU A CA 1
ATOM 825 C C . LEU A 1 102 ? -14.228 2.800 13.819 1.00 80.00 102 LEU A C 1
ATOM 827 O O . LEU A 1 102 ? -14.848 2.335 12.875 1.00 80.00 102 LEU A O 1
ATOM 831 N N . LYS A 1 103 ? -13.736 4.045 13.810 1.00 79.06 103 LYS A N 1
ATOM 832 C CA . LYS A 1 103 ? -14.012 5.012 12.731 1.00 79.06 103 LYS A CA 1
ATOM 833 C C . LYS A 1 103 ? -13.568 4.537 11.343 1.00 79.06 103 LYS A C 1
ATOM 835 O O . LYS A 1 103 ? -14.170 4.935 10.353 1.00 79.06 103 LYS A O 1
ATOM 840 N N . ASN A 1 104 ? -12.502 3.736 11.246 1.00 72.38 104 ASN A N 1
ATOM 841 C CA . ASN A 1 104 ? -12.001 3.263 9.949 1.00 72.38 104 ASN A CA 1
ATOM 842 C C . ASN A 1 104 ? -12.699 1.989 9.451 1.00 72.38 104 ASN A C 1
ATOM 844 O O . ASN A 1 104 ? -12.746 1.779 8.242 1.00 72.38 104 ASN A O 1
ATOM 848 N N . ILE A 1 105 ? -13.188 1.128 10.350 1.00 73.69 105 ILE A N 1
ATOM 849 C CA . ILE A 1 105 ? -13.814 -0.157 9.982 1.00 73.69 105 ILE A CA 1
ATOM 850 C C . ILE A 1 105 ? -15.344 -0.049 9.967 1.00 73.69 105 ILE A C 1
ATOM 852 O O . ILE A 1 105 ? -16.000 -0.625 9.104 1.00 73.69 105 ILE A O 1
ATOM 856 N N . PHE A 1 106 ? -15.917 0.700 10.906 1.00 74.94 106 PHE A N 1
ATOM 857 C CA . PHE A 1 106 ? -17.351 0.804 11.139 1.00 74.94 106 PHE A CA 1
ATOM 858 C C . PHE A 1 106 ? -17.773 2.278 11.116 1.00 74.94 106 PHE A C 1
ATOM 860 O O . PHE A 1 106 ? -17.497 3.028 12.048 1.00 74.94 106 PHE A O 1
ATOM 867 N N . ALA A 1 107 ? -18.472 2.694 10.058 1.00 70.19 107 ALA A N 1
ATOM 868 C CA . ALA A 1 107 ? -18.869 4.094 9.874 1.00 70.19 107 ALA A CA 1
ATOM 869 C C . ALA A 1 107 ? -19.728 4.654 11.029 1.00 70.19 107 ALA A C 1
ATOM 871 O O . ALA A 1 107 ? -19.602 5.831 11.359 1.00 70.19 107 ALA A O 1
ATOM 872 N N . ASP A 1 108 ? -20.539 3.802 11.666 1.00 78.94 108 ASP A N 1
ATOM 873 C CA . ASP A 1 108 ? -21.523 4.195 12.684 1.00 78.94 108 ASP A CA 1
ATOM 874 C C . ASP A 1 108 ? -21.199 3.672 14.099 1.00 78.94 108 ASP A C 1
ATOM 876 O O . ASP A 1 108 ? -22.068 3.667 14.972 1.00 78.94 108 ASP A O 1
ATOM 880 N N . ALA A 1 109 ? -19.976 3.188 14.352 1.00 79.56 109 ALA A N 1
ATOM 881 C CA . ALA A 1 109 ? -19.603 2.677 15.673 1.00 79.56 109 ALA A CA 1
ATOM 882 C C . ALA A 1 109 ? -18.899 3.738 16.528 1.00 79.56 109 ALA A C 1
ATOM 884 O O . ALA A 1 109 ? -17.959 4.399 16.085 1.00 79.56 109 ALA A O 1
ATOM 885 N N . GLU A 1 110 ? -19.302 3.833 17.793 1.00 81.25 110 GLU A N 1
ATOM 886 C CA . GLU A 1 110 ? -18.687 4.702 18.795 1.00 81.25 110 GLU A CA 1
ATOM 887 C C . GLU A 1 110 ? -18.207 3.875 19.991 1.00 81.25 110 GLU A C 1
ATOM 889 O O . GLU A 1 110 ? -18.878 2.940 20.435 1.00 81.25 110 GLU A O 1
ATOM 894 N N . PHE A 1 111 ? -17.032 4.221 20.521 1.00 82.62 111 PHE A N 1
ATOM 895 C CA . PHE A 1 111 ? -16.538 3.637 21.760 1.00 82.62 111 PHE A CA 1
ATOM 896 C C . PHE A 1 111 ? -17.054 4.434 22.960 1.00 82.62 111 PHE A C 1
ATOM 898 O O . PHE A 1 111 ? -16.711 5.603 23.121 1.00 82.62 111 PHE A O 1
ATOM 905 N N . ILE A 1 112 ? -17.825 3.784 23.835 1.00 84.38 112 ILE A N 1
ATOM 906 C CA . ILE A 1 112 ? -18.300 4.383 25.086 1.00 84.38 112 ILE A CA 1
ATOM 907 C C . ILE A 1 112 ? -17.587 3.698 26.264 1.00 84.38 112 ILE A C 1
ATOM 909 O O . ILE A 1 112 ? -17.815 2.512 26.517 1.00 84.38 112 ILE A O 1
ATOM 913 N N . PRO A 1 113 ? -16.739 4.414 27.024 1.00 83.50 113 PRO A N 1
ATOM 914 C CA . PRO A 1 113 ? -16.090 3.864 28.209 1.00 83.50 113 PRO A CA 1
ATOM 915 C C . PRO A 1 113 ? -17.085 3.438 29.301 1.00 83.50 113 PRO A C 1
ATOM 917 O O . PRO A 1 113 ? -18.079 4.117 29.558 1.00 83.50 113 PRO A O 1
ATOM 920 N N . TRP A 1 114 ? -16.762 2.372 30.043 1.00 84.44 114 TRP A N 1
ATOM 921 C CA . TRP A 1 114 ? -17.646 1.773 31.063 1.00 84.44 114 TRP A CA 1
ATOM 922 C C . TRP A 1 114 ? -18.139 2.716 32.162 1.00 84.44 114 TRP A C 1
ATOM 924 O O . TRP A 1 114 ? -19.250 2.562 32.676 1.00 84.44 114 TRP A O 1
ATOM 934 N N . TYR A 1 115 ? -17.331 3.712 32.513 1.00 83.75 115 TYR A N 1
ATOM 935 C CA . TYR A 1 115 ? -17.685 4.693 33.531 1.00 83.75 115 TYR A CA 1
ATOM 936 C C . TYR A 1 115 ? -18.737 5.702 33.043 1.00 83.75 115 TYR A C 1
ATOM 938 O O . TYR A 1 115 ? -19.389 6.324 33.877 1.00 83.75 115 TYR A O 1
ATOM 946 N N . GLN A 1 116 ? -18.937 5.861 31.728 1.00 85.94 116 GLN A N 1
ATOM 947 C CA . GLN A 1 116 ? -19.938 6.781 31.173 1.00 85.94 116 GLN A CA 1
ATOM 948 C C . GLN A 1 116 ? -21.350 6.187 31.186 1.00 85.94 116 GLN A C 1
ATOM 950 O O . GLN A 1 116 ? -22.311 6.911 31.432 1.00 85.94 116 GLN A O 1
ATOM 955 N N . TYR A 1 117 ? -21.482 4.872 30.990 1.00 85.31 117 TYR A N 1
ATOM 956 C CA . TYR A 1 117 ? -22.771 4.170 31.050 1.00 85.31 117 TYR A CA 1
ATOM 957 C C . TYR A 1 117 ? -23.035 3.494 32.410 1.00 85.31 117 TYR A C 1
ATOM 959 O O . TYR A 1 117 ? -24.017 2.773 32.593 1.00 85.31 117 TYR A O 1
ATOM 967 N N . GLY A 1 118 ? -22.165 3.721 33.401 1.00 84.31 118 GLY A N 1
ATOM 968 C CA . GLY A 1 118 ? -22.365 3.254 34.775 1.00 84.31 118 GLY A CA 1
ATOM 969 C C . GLY A 1 118 ? -22.417 1.730 34.920 1.00 84.31 118 GLY A C 1
ATOM 970 O O . GLY A 1 118 ? -23.125 1.225 35.791 1.00 84.31 118 GLY A O 1
ATOM 971 N N . GLY A 1 119 ? -21.714 0.994 34.053 1.00 79.44 119 GLY A N 1
ATOM 972 C CA . GLY A 1 119 ? -21.682 -0.472 34.077 1.00 79.44 119 GLY A CA 1
ATOM 973 C C . GLY A 1 119 ? -22.981 -1.159 33.637 1.00 79.44 119 GLY A C 1
ATOM 974 O O . GLY A 1 119 ? -23.129 -2.360 33.854 1.00 79.44 119 GLY A O 1
ATOM 975 N N . LYS A 1 120 ? -23.925 -0.420 33.043 1.00 77.94 120 LYS A N 1
ATOM 976 C CA . LYS A 1 120 ? -25.142 -0.960 32.428 1.00 77.94 120 LYS A CA 1
ATOM 977 C C . LYS A 1 120 ? -24.993 -0.981 30.898 1.00 77.94 120 LYS A C 1
ATOM 979 O O . LYS A 1 120 ? -25.059 0.098 30.311 1.00 77.94 120 LYS A O 1
ATOM 984 N N . PRO A 1 121 ? -24.725 -2.154 30.297 1.00 70.25 121 PRO A N 1
ATOM 985 C CA . PRO A 1 121 ? -24.573 -2.291 28.851 1.00 70.25 121 PRO A CA 1
ATOM 986 C C . PRO A 1 121 ? -25.877 -2.007 28.101 1.00 70.25 121 PRO A C 1
ATOM 988 O O . PRO A 1 121 ? -26.963 -2.189 28.704 1.00 70.25 121 PRO A O 1
#

Secondary structure (DSSP, 8-state):
--TTSTTHHHHHS-GGG--HHHHHHHHHHHHHHHHHHHHHTTT-TTT-GGGS-GGGHHHHHHHHT-TT--TTS-HHHHHHHHHHHHHHHHHTTSHHHHHHHHHHH-TT-----TTTTTT--

Radius of gyration: 24.82 Å; chains: 1; bounding box: 64×25×67 Å

Foldseek 3Di:
DDQLDQCPQLVPDDPVQNDPVVSVVSRVRSPVRVVVVVVVVQVPCPVCVVPHDLVCLVVLCVVLVQPPDDPPDDSQLSSLSSVCSVVLVVQPPHLVSVQSNCVSPPVPDDDDDCVRVVVDD

pLDDT: mean 85.33, std 6.61, range [62.25, 93.38]